Protein AF-A0A932LY95-F1 (afdb_monomer)

Solvent-accessible surface area (backbone atoms only — not comparable to full-atom values): 5980 Å² total; per-residue (Å²): 130,83,78,78,77,67,81,88,72,87,76,81,70,84,45,65,66,60,49,50,55,33,48,55,42,29,46,76,64,36,62,68,33,42,49,52,50,46,70,72,41,48,68,59,44,30,53,53,30,31,73,74,66,73,37,68,70,62,9,52,54,50,35,53,51,34,51,55,50,45,62,72,46,38,68,77,58,62,85,91,52,60,67,68,62,53,52,48,50,49,43,54,54,50,48,54,52,54,66,71,75,107

Radius of gyration: 13.62 Å; Cα contacts (8 Å, |Δi|>4): 72; chains: 1; bounding box: 31×25×39 Å

Structure (mmCIF, N/CA/C/O backbone):
data_AF-A0A932LY95-F1
#
_entry.id   AF-A0A932LY95-F1
#
loop_
_atom_site.group_PDB
_atom_site.id
_atom_site.type_symbol
_atom_site.label_atom_id
_atom_site.label_alt_id
_atom_site.label_comp_id
_atom_site.label_asym_id
_atom_site.label_entity_id
_atom_site.label_seq_id
_atom_site.pdbx_PDB_ins_code
_atom_site.Cartn_x
_atom_site.Cartn_y
_atom_site.Cartn_z
_atom_site.occupancy
_atom_site.B_iso_or_equiv
_atom_site.auth_seq_id
_atom_site.auth_comp_id
_atom_site.auth_asym_id
_atom_site.auth_atom_id
_atom_site.pdbx_PDB_model_num
ATOM 1 N N . MET A 1 1 ? 7.246 9.812 22.821 1.00 36.44 1 MET A N 1
ATOM 2 C CA . MET A 1 1 ? 6.694 9.207 21.591 1.00 36.44 1 MET A CA 1
ATOM 3 C C . MET A 1 1 ? 7.341 7.846 21.424 1.00 36.44 1 MET A C 1
ATOM 5 O O . MET A 1 1 ? 8.507 7.782 21.057 1.00 36.44 1 MET A O 1
ATOM 9 N N . GLN A 1 2 ? 6.649 6.777 21.825 1.00 30.58 2 GLN A N 1
ATOM 10 C CA . GLN A 1 2 ? 7.155 5.420 21.627 1.00 30.58 2 GLN A CA 1
ATOM 11 C C . GLN A 1 2 ? 7.274 5.208 20.118 1.00 30.58 2 GLN A C 1
ATOM 13 O O . GLN A 1 2 ? 6.279 5.305 19.402 1.00 30.58 2 GLN A O 1
ATOM 18 N N . ARG A 1 3 ? 8.503 5.013 19.628 1.00 37.44 3 ARG A N 1
ATOM 19 C CA . ARG A 1 3 ? 8.737 4.508 18.278 1.00 37.44 3 ARG A CA 1
ATOM 20 C C . ARG A 1 3 ? 8.039 3.160 18.23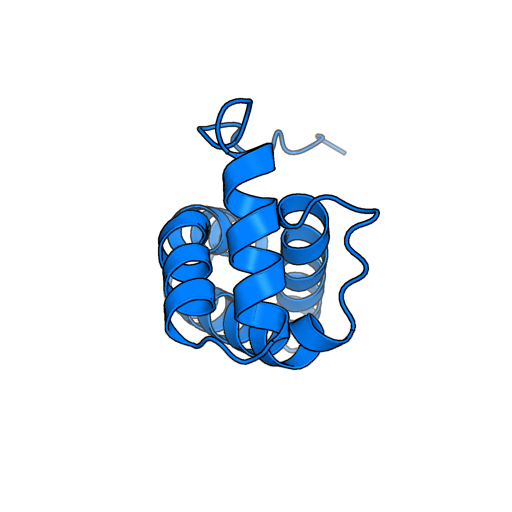4 1.00 37.44 3 ARG A C 1
ATOM 22 O O . ARG A 1 3 ? 8.545 2.208 18.814 1.00 37.44 3 ARG A O 1
ATOM 29 N N . ALA A 1 4 ? 6.847 3.114 17.647 1.00 39.88 4 ALA A N 1
ATOM 30 C CA . ALA A 1 4 ? 6.179 1.860 17.381 1.00 39.88 4 ALA A CA 1
ATOM 31 C C . ALA A 1 4 ? 7.146 1.046 16.524 1.00 39.88 4 ALA A C 1
ATOM 33 O O . ALA A 1 4 ? 7.409 1.389 15.370 1.00 39.88 4 ALA A O 1
ATOM 34 N N . GLU A 1 5 ? 7.746 0.027 17.128 1.00 39.59 5 GLU A N 1
ATOM 35 C CA . GLU A 1 5 ? 8.509 -0.971 16.411 1.00 39.59 5 GLU A CA 1
ATOM 36 C C . GLU A 1 5 ? 7.509 -1.636 15.459 1.00 39.59 5 GLU A C 1
ATOM 38 O O . GLU A 1 5 ? 6.600 -2.381 15.851 1.00 39.59 5 GLU A O 1
ATOM 43 N N . VAL A 1 6 ? 7.584 -1.220 14.192 1.00 51.25 6 VAL A N 1
ATOM 44 C CA . VAL A 1 6 ? 6.885 -1.861 13.079 1.00 51.25 6 VAL A CA 1
ATOM 45 C C . VAL A 1 6 ? 7.251 -3.339 13.184 1.00 51.25 6 VAL A C 1
ATOM 47 O O . VAL A 1 6 ? 8.433 -3.623 13.377 1.00 51.25 6 VAL A O 1
ATOM 50 N N . PRO A 1 7 ? 6.294 -4.283 13.122 1.00 46.16 7 PRO A N 1
ATOM 51 C CA . PRO A 1 7 ? 6.644 -5.683 13.257 1.00 46.16 7 PRO A CA 1
ATOM 52 C C . PRO A 1 7 ? 7.579 -6.024 12.097 1.00 46.16 7 PRO A C 1
ATOM 54 O O . PRO A 1 7 ? 7.178 -6.063 10.933 1.00 46.16 7 PRO A O 1
ATOM 57 N N . ALA A 1 8 ? 8.854 -6.192 12.425 1.00 57.28 8 ALA A N 1
ATOM 58 C CA . ALA A 1 8 ? 9.875 -6.636 11.509 1.00 57.28 8 ALA A CA 1
ATOM 59 C C . ALA A 1 8 ? 9.748 -8.157 11.389 1.00 57.28 8 ALA A C 1
ATOM 61 O O . ALA A 1 8 ? 10.430 -8.893 12.089 1.00 57.28 8 ALA A O 1
ATOM 62 N N . ALA A 1 9 ? 8.841 -8.639 10.537 1.00 43.31 9 ALA A N 1
ATOM 63 C CA . ALA A 1 9 ? 8.827 -10.033 10.087 1.00 43.31 9 ALA A CA 1
ATOM 64 C C . ALA A 1 9 ? 7.965 -10.159 8.814 1.00 43.31 9 ALA A C 1
ATOM 66 O O . ALA A 1 9 ? 6.810 -9.737 8.881 1.00 43.31 9 ALA A O 1
ATOM 67 N N . PRO A 1 10 ? 8.436 -10.703 7.660 1.00 47.94 10 PRO A N 1
ATOM 68 C CA . PRO A 1 10 ? 9.716 -11.350 7.331 1.00 47.94 10 PRO A CA 1
ATOM 69 C C . PRO A 1 10 ? 10.429 -10.737 6.088 1.00 47.94 10 PRO A C 1
ATOM 71 O O . PRO A 1 10 ? 11.030 -11.444 5.287 1.00 47.94 10 PRO A O 1
ATOM 74 N N . LEU A 1 11 ? 10.362 -9.420 5.869 1.00 54.53 11 LEU A N 1
ATOM 75 C CA . LEU A 1 11 ? 10.821 -8.761 4.621 1.00 54.53 11 LEU A CA 1
ATOM 76 C C . LEU A 1 11 ? 12.336 -8.444 4.551 1.00 54.53 11 LEU A C 1
ATOM 78 O O . LEU A 1 11 ? 12.772 -7.602 3.763 1.00 54.53 11 LEU A O 1
ATOM 82 N N . ALA A 1 12 ? 13.150 -9.034 5.428 1.00 53.69 12 ALA A N 1
ATOM 83 C CA . ALA A 1 12 ? 14.401 -8.402 5.846 1.00 53.69 12 ALA A CA 1
ATOM 84 C C . ALA A 1 12 ? 15.633 -8.622 4.940 1.00 53.69 12 ALA A C 1
ATOM 86 O O . ALA A 1 12 ? 16.506 -7.760 4.975 1.00 53.69 12 ALA A O 1
ATOM 87 N N . ALA A 1 13 ? 15.738 -9.682 4.123 1.00 46.56 13 ALA A N 1
ATOM 88 C CA . ALA A 1 13 ? 16.993 -9.927 3.380 1.00 46.56 13 ALA A CA 1
ATOM 89 C C . ALA A 1 13 ? 16.858 -10.574 1.987 1.00 46.56 13 ALA A C 1
ATOM 91 O O . ALA A 1 13 ? 17.409 -10.033 1.038 1.00 46.56 13 ALA A O 1
ATOM 92 N N . ALA A 1 14 ? 16.106 -11.669 1.825 1.00 42.94 14 ALA A N 1
ATOM 93 C CA . ALA A 1 14 ? 15.984 -12.360 0.526 1.00 42.94 14 ALA A CA 1
ATOM 94 C C . ALA A 1 14 ? 15.047 -11.651 -0.480 1.00 42.94 14 ALA A C 1
ATOM 96 O O . ALA A 1 14 ? 15.089 -11.912 -1.673 1.00 42.94 14 ALA A O 1
ATOM 97 N N . ALA A 1 15 ? 14.211 -10.729 0.006 1.00 54.41 15 ALA A N 1
ATOM 98 C CA . ALA A 1 15 ? 13.131 -10.106 -0.757 1.00 54.41 15 ALA A CA 1
ATOM 99 C C . ALA A 1 15 ? 13.557 -8.937 -1.655 1.00 54.41 15 ALA A C 1
ATOM 101 O O . ALA A 1 15 ? 12.818 -8.558 -2.555 1.00 54.41 15 ALA A O 1
ATOM 102 N N . VAL A 1 16 ? 14.712 -8.322 -1.384 1.00 58.34 16 VAL A N 1
ATOM 103 C CA . VAL A 1 16 ? 15.050 -7.008 -1.955 1.00 58.34 16 VAL A CA 1
ATOM 104 C C . VAL A 1 16 ? 15.266 -7.078 -3.468 1.00 58.34 16 VAL A C 1
ATOM 106 O O . VAL A 1 16 ? 14.793 -6.191 -4.179 1.00 58.34 16 VAL A O 1
ATOM 109 N N . ASP A 1 17 ? 15.927 -8.130 -3.953 1.00 58.84 17 ASP A N 1
ATOM 110 C CA . ASP A 1 17 ? 16.172 -8.321 -5.387 1.00 58.84 17 ASP A CA 1
ATOM 111 C C . ASP A 1 17 ? 14.923 -8.838 -6.117 1.00 58.84 17 ASP A C 1
ATOM 113 O O . ASP A 1 17 ? 14.586 -8.331 -7.186 1.00 58.84 17 ASP A O 1
ATOM 117 N N . GLU A 1 18 ? 14.173 -9.760 -5.503 1.00 68.25 18 GLU A N 1
ATOM 118 C CA . GLU A 1 18 ? 12.906 -10.273 -6.048 1.00 68.25 18 GLU A CA 1
ATOM 119 C C . GLU A 1 18 ? 11.849 -9.171 -6.200 1.00 68.25 18 GLU A C 1
ATOM 121 O O . GLU A 1 18 ? 11.134 -9.109 -7.199 1.00 68.25 18 GLU A O 1
ATOM 126 N N . ASP A 1 19 ? 11.753 -8.266 -5.223 1.00 83.12 19 ASP A N 1
ATOM 127 C CA . ASP A 1 19 ? 10.812 -7.151 -5.297 1.00 83.12 19 ASP A CA 1
ATOM 128 C C . ASP A 1 19 ? 11.189 -6.172 -6.399 1.00 83.12 19 ASP A C 1
ATOM 130 O O . ASP A 1 19 ? 10.307 -5.578 -7.011 1.00 83.12 19 ASP A O 1
ATOM 134 N N . ARG A 1 20 ? 12.486 -5.989 -6.669 1.00 87.38 20 ARG A N 1
ATOM 135 C CA . ARG A 1 20 ? 12.935 -5.079 -7.721 1.00 87.38 20 ARG A CA 1
ATOM 136 C C . ARG A 1 20 ? 12.456 -5.551 -9.089 1.00 87.38 20 ARG A C 1
ATOM 138 O O . ARG A 1 20 ? 11.943 -4.738 -9.851 1.00 87.38 20 ARG A O 1
ATOM 145 N N . GLU A 1 21 ? 12.606 -6.836 -9.391 1.00 90.31 21 GLU A N 1
ATOM 146 C CA . GLU A 1 21 ? 12.160 -7.395 -10.668 1.00 90.31 21 GLU A CA 1
ATOM 147 C C . GLU A 1 21 ? 10.635 -7.321 -10.816 1.00 90.31 21 GLU A C 1
ATOM 149 O O . GLU A 1 21 ? 10.141 -6.804 -11.820 1.00 90.31 21 GLU A O 1
ATOM 154 N N . LEU A 1 22 ? 9.889 -7.736 -9.786 1.00 92.69 22 LEU A N 1
ATOM 155 C CA . LEU A 1 22 ? 8.426 -7.645 -9.777 1.00 92.69 22 LEU A CA 1
ATOM 156 C C . LEU A 1 22 ? 7.938 -6.201 -9.929 1.00 92.69 22 LEU A C 1
ATOM 158 O O . LEU A 1 22 ? 6.962 -5.942 -10.629 1.00 92.69 22 LEU A O 1
ATOM 162 N N . VAL A 1 23 ? 8.621 -5.243 -9.301 1.00 92.56 23 VAL A N 1
ATOM 163 C CA . VAL A 1 23 ? 8.300 -3.821 -9.441 1.00 92.56 23 VAL A CA 1
ATOM 164 C C . VAL A 1 23 ? 8.532 -3.345 -10.868 1.00 92.56 23 VAL A C 1
ATOM 166 O O . VAL A 1 23 ? 7.668 -2.655 -11.398 1.00 92.56 23 VAL A O 1
ATOM 169 N N . GLU A 1 24 ? 9.643 -3.696 -11.514 1.00 92.31 24 GLU A N 1
ATOM 170 C CA . GLU A 1 24 ? 9.894 -3.275 -12.899 1.00 92.31 24 GLU A CA 1
ATOM 171 C C . GLU A 1 24 ? 8.879 -3.879 -13.881 1.00 92.31 24 GLU A C 1
ATOM 173 O O . GLU A 1 24 ? 8.352 -3.160 -14.731 1.00 92.31 24 GLU A O 1
ATOM 178 N N . GLN A 1 25 ? 8.524 -5.157 -13.721 1.00 93.38 25 GLN A N 1
ATOM 179 C CA . GLN A 1 25 ? 7.477 -5.801 -14.523 1.00 93.38 25 GLN A CA 1
ATOM 180 C C . GLN A 1 25 ? 6.111 -5.133 -14.301 1.00 93.38 25 GLN A C 1
ATOM 182 O O . GLN A 1 25 ? 5.431 -4.749 -15.255 1.00 93.38 25 GLN A O 1
ATOM 187 N N . ALA A 1 26 ? 5.736 -4.899 -13.043 1.00 94.19 26 ALA A N 1
ATOM 188 C CA . ALA A 1 26 ? 4.483 -4.237 -12.702 1.00 94.19 26 ALA A CA 1
ATOM 189 C C . ALA A 1 26 ? 4.433 -2.785 -13.215 1.00 94.19 26 ALA A C 1
ATOM 191 O O . ALA A 1 26 ? 3.389 -2.321 -13.674 1.00 94.19 26 ALA A O 1
ATOM 192 N N . ARG A 1 27 ? 5.568 -2.070 -13.220 1.00 92.00 27 ARG A N 1
ATOM 193 C CA . ARG A 1 27 ? 5.704 -0.734 -13.832 1.00 92.00 27 ARG A CA 1
ATOM 194 C C . ARG A 1 27 ? 5.504 -0.758 -15.345 1.00 92.00 27 ARG A C 1
ATOM 196 O O . ARG A 1 27 ? 4.981 0.211 -15.890 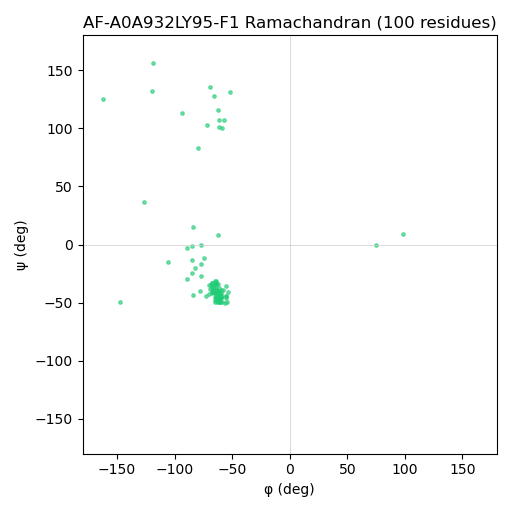1.00 92.00 27 ARG A O 1
ATOM 203 N N . ALA A 1 28 ? 5.894 -1.846 -16.006 1.00 91.94 28 ALA A N 1
ATOM 204 C CA . ALA A 1 28 ? 5.670 -2.062 -17.433 1.00 91.94 28 ALA A CA 1
ATOM 205 C C . ALA A 1 28 ? 4.223 -2.477 -17.774 1.00 91.94 28 ALA A C 1
ATOM 207 O O . ALA A 1 28 ? 3.901 -2.639 -18.949 1.00 91.94 28 ALA A O 1
ATOM 208 N N . GLY A 1 29 ? 3.345 -2.610 -16.773 1.00 91.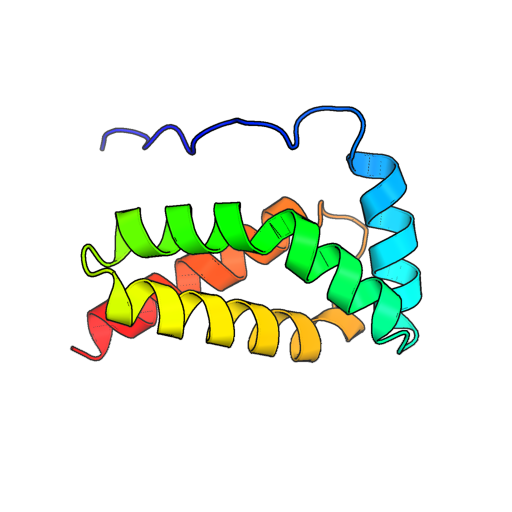50 29 GLY A N 1
ATOM 209 C CA . GLY A 1 29 ? 1.935 -2.963 -16.951 1.00 91.50 29 GLY A CA 1
ATOM 210 C C . GLY A 1 29 ? 1.618 -4.441 -16.718 1.00 91.50 29 GLY A C 1
ATOM 211 O O . GLY A 1 29 ? 0.494 -4.858 -16.996 1.00 91.50 29 GLY A O 1
ATOM 212 N N . ASP A 1 30 ? 2.562 -5.234 -16.201 1.00 95.75 30 ASP A N 1
ATOM 213 C CA . ASP A 1 30 ? 2.293 -6.621 -15.820 1.00 95.75 30 ASP A CA 1
ATOM 214 C C . ASP A 1 30 ? 1.429 -6.678 -14.547 1.00 95.75 30 ASP A C 1
ATOM 216 O O . ASP A 1 30 ? 1.893 -6.487 -13.416 1.00 95.75 30 ASP A O 1
ATOM 220 N N . ALA A 1 31 ? 0.140 -6.958 -14.738 1.00 94.38 31 ALA A N 1
ATOM 221 C CA . ALA A 1 31 ? -0.811 -7.106 -13.644 1.00 94.38 31 ALA A CA 1
ATOM 222 C C . ALA A 1 31 ? -0.488 -8.303 -12.729 1.00 94.38 31 ALA A C 1
ATOM 224 O O . ALA A 1 31 ? -0.737 -8.226 -11.526 1.00 94.38 31 ALA A O 1
ATOM 225 N N . GLY A 1 32 ? 0.091 -9.384 -13.264 1.00 96.56 32 GLY A N 1
ATOM 226 C CA . GLY A 1 32 ? 0.486 -10.561 -12.488 1.00 96.56 32 GLY A CA 1
ATOM 227 C C . GLY A 1 32 ? 1.663 -10.267 -11.559 1.00 96.56 32 GLY A C 1
ATOM 228 O O . GLY A 1 32 ? 1.662 -10.690 -10.398 1.00 96.56 32 GLY A O 1
ATOM 229 N N . ALA A 1 33 ? 2.621 -9.461 -12.022 1.00 95.38 33 ALA A N 1
ATOM 230 C CA . ALA A 1 33 ? 3.717 -8.975 -11.188 1.00 95.38 33 ALA A CA 1
ATOM 231 C C . ALA A 1 33 ? 3.207 -8.082 -10.044 1.00 95.38 33 ALA A C 1
ATOM 233 O O . ALA A 1 33 ? 3.624 -8.238 -8.892 1.00 95.38 33 ALA A O 1
ATOM 234 N N . PHE A 1 34 ? 2.240 -7.198 -10.320 1.00 95.31 34 PHE A N 1
ATOM 235 C CA . PHE A 1 34 ? 1.614 -6.399 -9.264 1.00 95.31 34 PHE A CA 1
ATOM 236 C C . PHE A 1 34 ? 0.837 -7.264 -8.266 1.00 95.31 34 PHE A C 1
ATOM 238 O O . PHE A 1 34 ? 0.935 -7.060 -7.058 1.00 95.31 34 PHE A O 1
ATOM 245 N N . GLU A 1 35 ? 0.104 -8.268 -8.740 1.00 96.06 35 GLU A N 1
ATOM 246 C CA . GLU A 1 35 ? -0.621 -9.202 -7.880 1.00 96.06 35 GLU A CA 1
ATOM 247 C C . GLU A 1 35 ? 0.328 -9.984 -6.952 1.00 96.06 35 GLU A C 1
ATOM 249 O O . GLU A 1 35 ? 0.024 -10.202 -5.777 1.00 96.06 35 GLU A O 1
ATOM 254 N N . ALA A 1 36 ? 1.515 -10.3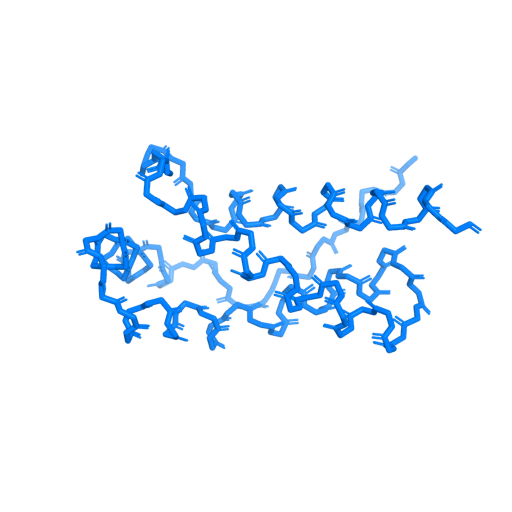63 -7.439 1.00 94.88 36 ALA A N 1
ATOM 255 C CA . ALA A 1 36 ? 2.553 -10.976 -6.613 1.00 94.88 36 ALA A CA 1
ATOM 256 C C . ALA A 1 36 ? 3.025 -10.034 -5.492 1.00 94.88 36 ALA A C 1
ATOM 258 O O . ALA A 1 36 ? 3.133 -10.467 -4.340 1.00 94.88 36 ALA A O 1
ATOM 259 N N . LEU A 1 37 ? 3.214 -8.744 -5.793 1.00 93.75 37 LEU A N 1
ATOM 260 C CA . LEU A 1 37 ? 3.502 -7.726 -4.777 1.00 93.75 37 LEU A CA 1
ATOM 261 C C . LEU A 1 37 ? 2.347 -7.617 -3.766 1.00 93.75 37 LEU A C 1
ATOM 263 O O . LEU A 1 37 ? 2.588 -7.663 -2.561 1.00 93.75 37 LEU A O 1
ATOM 267 N N . VAL A 1 38 ? 1.089 -7.551 -4.213 1.00 95.31 38 VAL A N 1
ATOM 268 C CA . VAL A 1 38 ? -0.077 -7.508 -3.308 1.00 95.31 38 VAL A CA 1
ATOM 269 C C . VAL A 1 38 ? -0.077 -8.709 -2.365 1.00 95.31 38 VAL A C 1
ATOM 271 O O . VAL A 1 38 ? -0.141 -8.530 -1.149 1.00 95.31 38 VAL A O 1
ATOM 274 N N . ARG A 1 39 ? 0.080 -9.932 -2.888 1.00 94.06 39 ARG A N 1
ATOM 275 C CA . ARG A 1 39 ? 0.129 -11.155 -2.069 1.00 94.06 39 ARG A CA 1
ATOM 276 C C . ARG A 1 39 ? 1.239 -11.119 -1.023 1.00 94.06 39 ARG A C 1
ATOM 278 O O . ARG A 1 39 ? 1.010 -11.549 0.108 1.00 94.06 39 ARG A O 1
ATOM 285 N N . ARG A 1 40 ? 2.411 -10.583 -1.379 1.00 92.44 40 ARG A N 1
ATOM 286 C CA . ARG A 1 40 ? 3.562 -10.449 -0.472 1.00 92.44 40 ARG A CA 1
ATOM 287 C C . ARG A 1 40 ? 3.300 -9.443 0.649 1.00 92.44 40 ARG A C 1
ATOM 289 O O . ARG A 1 40 ? 3.726 -9.663 1.781 1.00 92.44 40 ARG A O 1
ATOM 296 N N . TYR A 1 41 ? 2.601 -8.351 0.345 1.00 93.69 41 TYR A N 1
ATOM 297 C CA . TYR A 1 41 ? 2.511 -7.188 1.228 1.00 93.69 41 TYR A CA 1
ATOM 298 C C . TYR A 1 41 ? 1.173 -7.015 1.951 1.00 93.69 41 TYR A C 1
ATOM 300 O O . TYR A 1 41 ? 1.119 -6.270 2.931 1.00 93.69 41 TYR A O 1
ATOM 308 N N . GLN A 1 42 ? 0.108 -7.701 1.530 1.00 93.38 42 GLN A N 1
ATOM 309 C CA . GLN A 1 42 ? -1.249 -7.509 2.059 1.00 93.38 42 GLN A CA 1
ATOM 310 C C . GLN A 1 42 ? -1.347 -7.674 3.578 1.00 93.38 42 GLN A C 1
ATOM 312 O O . GLN A 1 42 ? -1.933 -6.829 4.249 1.00 93.38 42 GLN A O 1
ATOM 317 N N . GLY A 1 43 ? -0.706 -8.701 4.147 1.00 92.69 43 GLY A N 1
ATOM 318 C CA . GLY A 1 43 ? -0.740 -8.939 5.592 1.00 92.69 43 GLY A CA 1
ATOM 319 C C . GLY A 1 43 ? -0.027 -7.843 6.386 1.00 92.69 43 GLY A C 1
ATOM 320 O O . GLY A 1 43 ? -0.489 -7.438 7.454 1.00 92.69 43 GLY A O 1
ATOM 321 N N . TRP A 1 44 ? 1.074 -7.318 5.846 1.00 93.44 44 TRP A N 1
ATOM 322 C CA . TRP A 1 44 ? 1.834 -6.244 6.477 1.00 93.44 44 TRP A CA 1
ATOM 323 C C . TRP A 1 44 ? 1.098 -4.900 6.397 1.00 93.44 44 TRP A C 1
ATOM 325 O O . TRP A 1 44 ? 0.981 -4.219 7.416 1.00 93.44 44 TRP A O 1
ATOM 335 N N . VAL A 1 45 ? 0.532 -4.554 5.233 1.00 95.94 45 VAL A N 1
ATOM 336 C CA . VAL A 1 45 ? -0.285 -3.338 5.064 1.00 95.94 45 VAL A CA 1
ATOM 337 C C . VAL A 1 45 ? -1.516 -3.384 5.967 1.00 95.94 45 VAL A C 1
ATOM 339 O O . VAL A 1 45 ? -1.775 -2.419 6.681 1.00 95.94 45 VAL A O 1
ATOM 342 N N . PHE A 1 46 ? -2.228 -4.514 6.006 1.00 96.00 46 PHE A N 1
ATOM 343 C CA . PHE A 1 46 ? -3.373 -4.696 6.898 1.00 96.00 46 PHE A CA 1
ATOM 344 C C . PHE A 1 46 ? -2.979 -4.544 8.372 1.00 96.00 46 PHE A C 1
ATOM 346 O O . PHE A 1 46 ? -3.641 -3.832 9.121 1.00 96.00 46 PHE A O 1
ATOM 353 N N . THR A 1 47 ? -1.867 -5.154 8.794 1.00 95.38 47 THR A N 1
ATOM 354 C CA . THR A 1 47 ? -1.379 -5.038 10.178 1.00 95.38 47 THR A CA 1
ATOM 355 C C . THR A 1 47 ? -1.030 -3.593 10.536 1.00 95.38 47 THR A C 1
ATOM 357 O O . THR A 1 47 ? -1.320 -3.145 11.646 1.00 95.38 47 THR A O 1
ATOM 360 N N . LEU A 1 48 ? -0.416 -2.851 9.610 1.00 93.31 48 LEU A N 1
ATOM 361 C CA . LEU A 1 48 ? -0.121 -1.432 9.790 1.00 93.31 48 LEU A CA 1
ATOM 362 C C . LEU A 1 48 ? -1.411 -0.611 9.924 1.00 93.31 48 LEU A C 1
ATOM 364 O O . LEU A 1 48 ? -1.551 0.136 10.892 1.00 93.31 48 LEU A O 1
ATOM 368 N N . ALA A 1 49 ? -2.363 -0.799 9.007 1.00 96.69 49 ALA A N 1
ATOM 369 C CA . ALA A 1 49 ? -3.649 -0.111 9.030 1.00 96.69 49 ALA A CA 1
ATOM 370 C C . ALA A 1 49 ? -4.428 -0.406 10.318 1.00 96.69 49 ALA A C 1
ATOM 372 O O . ALA A 1 49 ? -4.893 0.516 10.983 1.00 96.69 49 ALA A O 1
ATOM 373 N N . LEU A 1 50 ? -4.475 -1.671 10.741 1.00 97.38 50 LEU A N 1
ATOM 374 C CA . LEU A 1 50 ? -5.140 -2.092 11.972 1.00 97.38 50 LEU A CA 1
ATOM 375 C C . LEU A 1 50 ? -4.547 -1.413 13.210 1.00 97.38 50 LEU A C 1
ATOM 377 O O . LEU A 1 50 ? -5.291 -0.976 14.083 1.00 97.38 50 LEU A O 1
ATOM 381 N N . ARG A 1 51 ? -3.217 -1.284 13.282 1.00 95.56 51 ARG A N 1
ATOM 382 C CA . ARG A 1 51 ? -2.543 -0.599 14.397 1.00 95.56 51 ARG A CA 1
ATOM 383 C C . ARG A 1 51 ? -2.828 0.901 14.434 1.00 95.56 51 ARG A C 1
ATOM 385 O O . ARG A 1 51 ? -2.845 1.471 15.519 1.00 95.56 51 ARG A O 1
ATOM 392 N N . MET A 1 52 ? -2.999 1.535 13.276 1.00 95.94 52 MET A N 1
ATOM 393 C CA . MET A 1 52 ? -3.229 2.980 13.187 1.00 95.94 52 MET A CA 1
ATOM 394 C C . MET A 1 52 ? -4.702 3.348 13.380 1.00 95.94 52 MET A C 1
ATOM 396 O O . MET A 1 52 ? -5.000 4.300 14.093 1.00 95.94 52 MET A O 1
ATOM 400 N N . VAL A 1 53 ? -5.609 2.601 12.753 1.00 96.25 53 VAL A N 1
ATOM 401 C CA . VAL A 1 53 ? -7.046 2.901 12.726 1.00 96.25 53 VAL A CA 1
ATOM 402 C C . VAL A 1 53 ? -7.789 2.266 13.906 1.00 96.25 53 VAL A C 1
ATOM 404 O O . VAL A 1 53 ? -8.776 2.814 14.385 1.00 96.25 53 VAL A O 1
ATOM 407 N N . GLY A 1 54 ? -7.318 1.124 14.417 1.00 95.62 54 GLY A N 1
ATOM 408 C CA . GLY A 1 54 ? -7.900 0.452 15.585 1.00 95.62 54 GLY A CA 1
ATOM 409 C C . GLY A 1 54 ? -9.221 -0.285 15.324 1.00 95.62 54 GLY A C 1
ATOM 410 O O . GLY A 1 54 ? -9.755 -0.911 16.237 1.00 95.62 54 GLY A O 1
ATOM 411 N N . ASN A 1 55 ? -9.736 -0.254 14.092 1.00 97.00 55 ASN A N 1
ATOM 412 C CA . ASN A 1 55 ? -10.927 -0.982 13.659 1.00 97.00 55 ASN A CA 1
ATOM 413 C C . ASN A 1 55 ? -10.560 -1.944 12.523 1.00 97.00 55 ASN A C 1
ATOM 415 O O . ASN A 1 55 ? -9.894 -1.558 11.567 1.00 97.00 55 ASN A O 1
ATOM 419 N N . ARG A 1 56 ? -11.004 -3.201 12.628 1.00 96.44 56 ARG A N 1
ATOM 420 C CA . ARG A 1 56 ? -10.719 -4.235 11.631 1.00 96.44 56 ARG A CA 1
ATOM 421 C C . ARG A 1 56 ? -11.342 -3.948 10.264 1.00 96.44 56 ARG A C 1
ATOM 423 O O . ARG A 1 56 ? -10.626 -4.062 9.279 1.00 96.44 56 ARG A O 1
ATOM 430 N N . ALA A 1 57 ? -12.630 -3.614 10.209 1.00 96.88 57 ALA A N 1
ATOM 431 C CA . ALA A 1 57 ? -13.327 -3.380 8.944 1.00 96.88 57 ALA A CA 1
ATOM 432 C C . ALA A 1 57 ? -12.715 -2.180 8.211 1.00 96.88 57 ALA A C 1
ATOM 434 O O . ALA A 1 57 ? -12.320 -2.285 7.057 1.00 96.88 57 ALA A O 1
ATOM 435 N N . GLU A 1 58 ? -12.490 -1.084 8.937 1.00 96.94 58 GLU A N 1
ATOM 436 C CA . GLU A 1 58 ? -11.836 0.098 8.370 1.00 96.94 58 GLU A CA 1
ATOM 437 C C . GLU A 1 58 ? -10.388 -0.190 7.937 1.00 96.94 58 GLU A C 1
ATOM 439 O O . GLU A 1 58 ? -9.916 0.350 6.941 1.00 96.94 58 GLU A O 1
ATOM 444 N N . ALA A 1 59 ? -9.665 -1.059 8.650 1.00 97.25 59 ALA A N 1
ATOM 445 C CA . ALA A 1 59 ? -8.322 -1.467 8.246 1.00 97.25 59 ALA A CA 1
ATOM 446 C C . ALA A 1 59 ? -8.311 -2.316 6.965 1.00 97.25 59 ALA A C 1
ATOM 448 O O . ALA A 1 59 ? -7.363 -2.207 6.185 1.00 97.25 59 ALA A O 1
ATOM 449 N N . GLU A 1 60 ? -9.328 -3.154 6.744 1.00 96.44 60 GLU A N 1
ATOM 450 C CA . GLU A 1 60 ? -9.503 -3.900 5.491 1.00 96.44 60 GLU A CA 1
ATOM 451 C C . GLU A 1 60 ? -9.750 -2.930 4.326 1.00 96.44 60 GLU A C 1
ATOM 453 O O . GLU A 1 60 ? -9.052 -3.019 3.313 1.00 96.44 60 GLU A O 1
ATOM 458 N N . ASP A 1 61 ? -10.634 -1.945 4.507 1.00 96.56 61 ASP A N 1
ATOM 459 C CA . ASP A 1 61 ? -10.925 -0.914 3.500 1.00 96.56 61 ASP A CA 1
ATOM 460 C C . ASP A 1 61 ? -9.684 -0.069 3.173 1.00 96.56 61 ASP A C 1
ATOM 462 O O . ASP A 1 61 ? -9.299 0.088 2.010 1.00 96.56 61 ASP A O 1
ATOM 466 N N . VAL A 1 62 ? -8.983 0.414 4.204 1.00 96.94 62 VAL A N 1
ATOM 467 C CA . VAL A 1 62 ? -7.740 1.179 4.043 1.00 96.94 62 VAL A CA 1
ATOM 468 C C . VAL A 1 62 ? -6.682 0.354 3.315 1.00 96.94 62 VAL A C 1
ATOM 470 O O . VAL A 1 62 ? -6.005 0.878 2.430 1.00 96.94 62 VAL A O 1
ATOM 473 N N . ALA A 1 63 ? -6.517 -0.928 3.651 1.00 96.12 63 ALA A N 1
ATOM 474 C CA . ALA A 1 63 ? -5.531 -1.777 2.992 1.00 96.12 63 ALA A CA 1
ATOM 475 C C . ALA A 1 63 ? -5.821 -1.936 1.492 1.00 96.12 63 ALA A C 1
ATOM 477 O O . ALA A 1 63 ? -4.894 -1.846 0.682 1.00 96.12 63 ALA A O 1
ATOM 478 N N . GLN A 1 64 ? -7.088 -2.112 1.108 1.00 96.56 64 GLN A N 1
ATOM 479 C CA . GLN A 1 64 ? -7.483 -2.177 -0.302 1.00 96.56 64 GLN A CA 1
ATOM 480 C C . GLN A 1 64 ? -7.144 -0.876 -1.038 1.00 96.56 64 GLN A C 1
ATOM 482 O O . GLN A 1 64 ? -6.471 -0.897 -2.072 1.00 96.56 64 GLN A O 1
ATOM 487 N N . GLU A 1 65 ? -7.525 0.266 -0.471 1.00 97.88 65 GLU A N 1
ATOM 488 C CA . GLU A 1 65 ? -7.255 1.581 -1.055 1.00 97.88 65 GLU A CA 1
ATOM 489 C C . GLU A 1 65 ? -5.756 1.888 -1.172 1.00 97.88 65 GLU A C 1
ATOM 491 O O . GLU A 1 65 ? -5.309 2.510 -2.141 1.00 97.88 65 GLU A 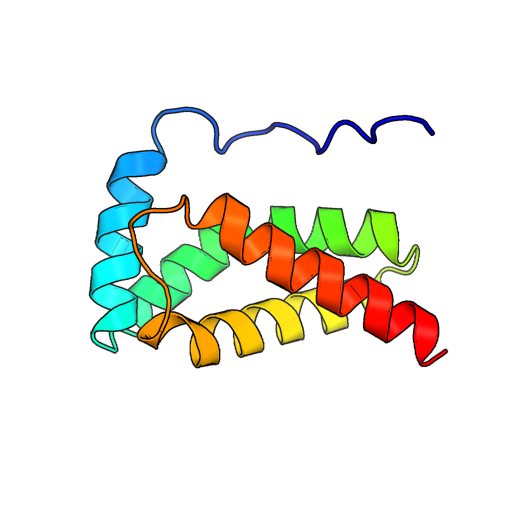O 1
ATOM 496 N N . VAL A 1 66 ? -4.938 1.411 -0.229 1.00 97.94 66 VAL A N 1
ATOM 497 C CA . VAL A 1 66 ? -3.475 1.507 -0.321 1.00 97.94 66 VAL A CA 1
ATOM 498 C C . VAL A 1 66 ? -2.954 0.798 -1.563 1.00 97.94 66 VAL A C 1
ATOM 500 O O . VAL A 1 66 ? -2.143 1.383 -2.282 1.00 97.94 66 VAL A O 1
ATOM 503 N N . PHE A 1 67 ? -3.415 -0.421 -1.855 1.00 97.38 67 PHE A N 1
ATOM 504 C CA . PHE A 1 67 ? -2.975 -1.136 -3.054 1.00 97.38 67 PHE A CA 1
ATOM 505 C C . PHE A 1 67 ? -3.514 -0.512 -4.339 1.00 97.38 67 PHE A C 1
ATOM 507 O O . PHE A 1 67 ? -2.776 -0.445 -5.319 1.00 97.38 67 PHE A O 1
ATOM 514 N N . LEU A 1 68 ? -4.730 0.039 -4.344 1.00 97.25 68 LEU A N 1
ATOM 515 C CA . LEU A 1 68 ? -5.236 0.802 -5.493 1.00 97.25 68 LEU A CA 1
ATOM 516 C C . LEU A 1 68 ? -4.383 2.051 -5.764 1.00 97.25 68 LEU A C 1
ATOM 518 O O . LEU A 1 68 ? -4.045 2.349 -6.913 1.00 97.25 68 LEU A O 1
ATOM 522 N N . LYS A 1 69 ? -3.989 2.774 -4.712 1.00 97.12 69 LYS A N 1
ATOM 523 C CA . LYS A 1 69 ? -3.081 3.927 -4.812 1.00 97.12 69 LYS A CA 1
ATOM 524 C C . LYS A 1 69 ? -1.681 3.516 -5.239 1.00 97.12 69 LYS A C 1
ATOM 526 O O . LYS A 1 69 ? -1.088 4.200 -6.070 1.00 97.12 69 LYS A O 1
ATOM 531 N N . ALA A 1 70 ? -1.177 2.401 -4.715 1.00 96.25 70 ALA A N 1
ATOM 532 C CA . ALA A 1 70 ? 0.094 1.837 -5.136 1.00 96.25 70 ALA A CA 1
ATOM 533 C C . ALA A 1 70 ? 0.051 1.491 -6.628 1.00 96.25 70 ALA A C 1
ATOM 535 O O . ALA A 1 70 ? 0.889 1.976 -7.372 1.00 96.25 70 ALA A O 1
ATOM 536 N N . TYR A 1 71 ? -0.969 0.777 -7.105 1.00 95.38 71 TYR A N 1
ATOM 537 C CA . TYR A 1 71 ? -1.111 0.439 -8.522 1.00 95.38 71 TYR A CA 1
ATOM 538 C C . TYR A 1 71 ? -1.074 1.683 -9.424 1.00 95.38 71 TYR A C 1
ATOM 540 O O . TYR A 1 71 ? -0.278 1.763 -10.357 1.00 95.38 71 TYR A O 1
ATOM 548 N N . ARG A 1 72 ? -1.871 2.707 -9.091 1.00 94.56 72 ARG A N 1
ATOM 549 C CA . ARG A 1 72 ? -1.938 3.973 -9.846 1.00 94.56 72 ARG A CA 1
ATOM 550 C C . ARG A 1 72 ? -0.634 4.775 -9.787 1.00 94.56 72 ARG A C 1
ATOM 552 O O . ARG A 1 72 ? -0.280 5.444 -10.752 1.00 94.56 72 ARG A O 1
ATOM 559 N N . GLY A 1 73 ? 0.062 4.740 -8.652 1.00 94.19 73 GLY A N 1
ATOM 560 C CA . GLY A 1 73 ? 1.308 5.475 -8.430 1.00 94.19 73 GLY A CA 1
ATOM 561 C C . GLY A 1 73 ? 2.561 4.754 -8.928 1.00 94.19 73 GLY A C 1
ATOM 562 O O . GLY A 1 73 ? 3.619 5.378 -9.024 1.00 94.19 73 GLY A O 1
ATOM 563 N N . LEU A 1 74 ? 2.461 3.461 -9.247 1.00 93.38 74 LEU A N 1
ATOM 564 C CA . LEU A 1 74 ? 3.614 2.606 -9.512 1.00 93.38 74 LEU A CA 1
ATOM 565 C C . LEU A 1 74 ? 4.402 3.050 -10.744 1.00 93.38 74 LEU A C 1
ATOM 567 O O . LEU A 1 74 ? 5.628 3.060 -10.708 1.00 93.38 74 LEU A O 1
ATOM 571 N N . ALA A 1 75 ? 3.725 3.509 -11.801 1.00 88.25 75 ALA A N 1
ATOM 572 C CA . ALA A 1 75 ? 4.381 4.015 -13.009 1.00 88.25 75 ALA A CA 1
ATOM 573 C C . ALA A 1 75 ? 5.393 5.144 -12.707 1.00 88.25 75 ALA A C 1
ATOM 575 O O . ALA A 1 75 ? 6.466 5.205 -13.311 1.00 88.25 75 ALA A O 1
ATOM 576 N N . GLY A 1 76 ? 5.082 6.001 -11.726 1.00 87.00 76 GLY A N 1
ATOM 577 C CA . GLY A 1 76 ? 5.940 7.100 -11.271 1.00 87.00 76 GLY A CA 1
ATOM 578 C C . GLY A 1 76 ? 6.927 6.731 -10.158 1.00 87.00 76 GLY A C 1
ATOM 579 O O . GLY A 1 76 ? 7.721 7.581 -9.743 1.00 87.00 76 GLY A O 1
ATOM 580 N N . PHE A 1 77 ? 6.893 5.495 -9.653 1.00 86.75 77 PHE A N 1
ATOM 581 C CA . PHE A 1 77 ? 7.804 5.039 -8.611 1.00 86.75 77 PHE A CA 1
ATOM 582 C C . PHE A 1 77 ? 9.247 5.007 -9.128 1.00 86.75 77 PHE A C 1
ATOM 584 O O . PHE A 1 77 ? 9.554 4.416 -10.164 1.00 86.75 77 PHE A O 1
ATOM 591 N N . LYS A 1 78 ? 10.154 5.652 -8.387 1.00 78.69 78 LYS A N 1
ATOM 592 C CA . LYS A 1 78 ? 11.587 5.668 -8.688 1.00 78.69 78 LYS A CA 1
ATOM 593 C C . LYS A 1 78 ? 12.268 4.547 -7.907 1.00 78.69 78 LYS A C 1
ATOM 595 O O . LYS A 1 78 ? 12.405 4.648 -6.686 1.00 78.69 78 LYS A O 1
ATOM 600 N N . ALA A 1 79 ? 12.787 3.547 -8.618 1.00 69.44 79 ALA A N 1
ATOM 601 C CA . ALA A 1 79 ? 13.501 2.384 -8.071 1.00 69.44 79 ALA A CA 1
ATOM 602 C C . ALA A 1 79 ? 14.812 2.707 -7.306 1.00 69.44 79 ALA A C 1
ATOM 604 O O . ALA A 1 79 ? 15.552 1.807 -6.925 1.00 69.44 79 ALA A O 1
ATOM 605 N N . ALA A 1 80 ? 15.107 3.989 -7.057 1.00 73.31 80 ALA A N 1
ATOM 606 C CA . ALA A 1 80 ? 16.172 4.442 -6.161 1.00 73.31 80 ALA A CA 1
ATOM 607 C C . ALA A 1 80 ? 15.820 4.273 -4.666 1.00 73.31 80 ALA A C 1
ATOM 609 O O . ALA A 1 80 ? 16.682 4.427 -3.806 1.00 73.31 80 ALA A O 1
ATOM 610 N N . SER A 1 81 ? 14.556 3.982 -4.347 1.00 77.00 81 SER A N 1
ATOM 611 C CA . SER A 1 81 ? 14.076 3.707 -2.988 1.00 77.00 81 SER A CA 1
ATOM 612 C C . SER A 1 81 ? 13.492 2.296 -2.895 1.00 77.00 81 SER A C 1
ATOM 614 O O . SER A 1 81 ? 13.087 1.727 -3.905 1.00 77.00 81 SER A O 1
ATOM 616 N N . ARG A 1 82 ? 13.456 1.704 -1.692 1.00 86.12 82 ARG A N 1
ATOM 617 C CA . ARG A 1 82 ? 12.841 0.381 -1.488 1.00 86.12 82 ARG A CA 1
ATOM 618 C C . ARG A 1 82 ? 11.327 0.482 -1.665 1.00 86.12 82 ARG A C 1
ATOM 620 O O . ARG A 1 82 ? 10.702 1.373 -1.088 1.00 86.12 82 ARG A O 1
ATOM 627 N N . PHE A 1 83 ? 10.735 -0.471 -2.386 1.00 89.00 83 PHE A N 1
ATOM 628 C CA . PHE A 1 83 ? 9.282 -0.560 -2.567 1.00 89.00 83 PHE A CA 1
ATOM 629 C C . PHE A 1 83 ? 8.533 -0.570 -1.228 1.00 89.00 83 PHE A C 1
ATOM 631 O O . PHE A 1 83 ? 7.553 0.150 -1.060 1.00 89.00 83 PHE A O 1
ATOM 638 N N . THR A 1 84 ? 9.061 -1.291 -0.235 1.00 87.94 84 THR A N 1
ATOM 639 C CA . THR A 1 84 ? 8.524 -1.328 1.134 1.00 87.94 84 THR A CA 1
ATOM 640 C C . THR A 1 84 ? 8.401 0.049 1.774 1.00 87.94 84 THR A C 1
ATOM 642 O O . THR A 1 84 ? 7.380 0.360 2.382 1.00 87.94 84 THR A O 1
ATOM 645 N N . THR A 1 85 ? 9.421 0.894 1.623 1.00 88.50 85 THR A N 1
ATOM 646 C CA . THR A 1 85 ? 9.437 2.254 2.170 1.00 88.50 85 THR A CA 1
ATOM 647 C C . THR A 1 85 ? 8.397 3.136 1.487 1.00 88.50 85 THR A C 1
ATOM 649 O O . THR A 1 85 ? 7.722 3.928 2.141 1.00 88.50 85 THR A O 1
ATOM 652 N N . TRP A 1 86 ? 8.236 2.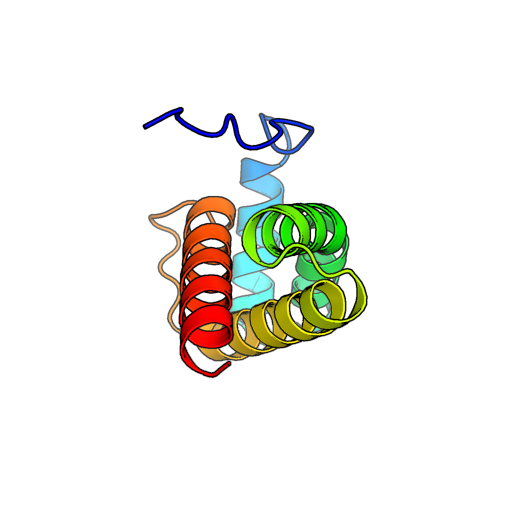992 0.174 1.00 92.81 86 TRP A N 1
ATOM 653 C CA . TRP A 1 86 ? 7.234 3.741 -0.576 1.00 92.81 86 TRP A CA 1
ATOM 654 C C . TRP A 1 86 ? 5.807 3.288 -0.253 1.00 92.81 86 TRP A C 1
ATOM 656 O O . TRP A 1 86 ? 4.944 4.125 0.016 1.00 92.81 86 TRP A O 1
ATOM 666 N N . LEU A 1 87 ? 5.577 1.977 -0.160 1.00 93.94 87 LEU A N 1
ATOM 667 C CA . LEU A 1 87 ? 4.294 1.409 0.245 1.00 93.94 87 LEU A CA 1
ATOM 668 C C . LEU A 1 87 ? 3.927 1.805 1.684 1.00 93.94 87 LEU A C 1
ATOM 670 O O . LEU A 1 87 ? 2.778 2.157 1.947 1.00 93.94 87 LEU A O 1
ATOM 674 N N . TYR A 1 88 ? 4.909 1.837 2.596 1.00 93.38 88 TYR A N 1
ATOM 675 C CA . TYR A 1 88 ? 4.734 2.354 3.959 1.00 93.38 88 TYR A CA 1
ATOM 676 C C . TYR A 1 88 ? 4.203 3.786 3.963 1.00 93.38 88 TYR A C 1
ATOM 678 O O . TYR A 1 88 ? 3.287 4.106 4.722 1.00 93.38 88 TYR A O 1
ATOM 686 N N . ALA A 1 89 ? 4.782 4.654 3.127 1.00 93.25 89 ALA A N 1
ATOM 687 C CA . ALA A 1 89 ? 4.377 6.049 3.047 1.00 93.25 89 ALA A CA 1
ATOM 688 C C . ALA A 1 89 ? 2.930 6.169 2.555 1.00 93.25 89 ALA A C 1
ATOM 690 O O . ALA A 1 89 ? 2.145 6.893 3.161 1.00 93.25 89 ALA A O 1
ATOM 691 N N . ILE A 1 90 ? 2.545 5.427 1.511 1.00 96.25 90 ILE A N 1
ATOM 692 C CA . ILE A 1 90 ? 1.156 5.408 1.022 1.00 96.25 90 ILE A CA 1
ATOM 693 C C . ILE A 1 90 ? 0.204 4.953 2.133 1.00 96.25 90 ILE A C 1
ATOM 695 O O . ILE A 1 90 ? -0.786 5.635 2.399 1.00 96.25 90 ILE A O 1
ATOM 699 N N . ALA A 1 91 ? 0.525 3.845 2.806 1.00 95.94 91 ALA A N 1
ATOM 700 C CA . ALA A 1 91 ? -0.289 3.300 3.887 1.00 95.94 91 ALA A CA 1
ATOM 701 C C . ALA A 1 91 ? -0.446 4.271 5.056 1.00 95.94 91 ALA A C 1
ATOM 703 O O . ALA A 1 91 ? -1.566 4.560 5.473 1.00 95.94 91 ALA A O 1
ATOM 704 N N . SER A 1 92 ? 0.662 4.835 5.532 1.00 93.94 92 SER A N 1
ATOM 705 C CA . SER A 1 92 ? 0.665 5.770 6.658 1.00 93.94 92 SER A CA 1
ATOM 706 C C . SER A 1 92 ? -0.123 7.039 6.340 1.00 93.94 92 SER A C 1
ATOM 708 O O . SER A 1 92 ? -0.970 7.446 7.134 1.00 93.94 92 SER A O 1
ATOM 710 N N . HIS A 1 93 ? 0.096 7.643 5.165 1.00 95.88 93 HIS A N 1
ATOM 711 C CA . HIS A 1 93 ? -0.668 8.820 4.745 1.00 95.88 93 HIS A CA 1
ATOM 712 C C . HIS A 1 93 ? -2.156 8.501 4.604 1.00 95.88 93 HIS A C 1
ATOM 714 O O . HIS A 1 93 ? -2.995 9.302 5.008 1.00 95.88 93 HIS A O 1
ATOM 720 N N . HIS A 1 94 ? -2.504 7.332 4.057 1.00 97.25 94 HIS A N 1
ATOM 721 C CA . HIS A 1 94 ? -3.906 6.985 3.892 1.00 97.25 94 HIS A CA 1
ATOM 722 C C . HIS A 1 94 ? -4.613 6.759 5.232 1.00 97.25 94 HIS A C 1
ATOM 724 O O . HIS A 1 94 ? -5.712 7.280 5.404 1.00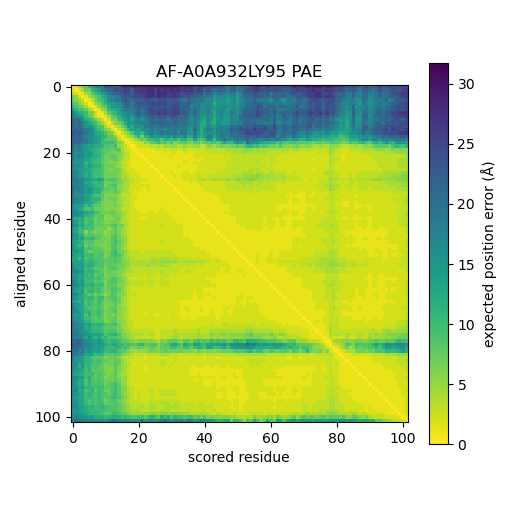 97.25 94 HIS A O 1
ATOM 730 N N . CYS A 1 95 ? -3.968 6.080 6.186 1.00 95.94 95 CYS A N 1
ATOM 731 C CA . CYS A 1 95 ? -4.490 5.908 7.543 1.00 95.94 95 CYS A CA 1
ATOM 732 C C . CYS A 1 95 ? -4.712 7.255 8.244 1.00 95.94 95 CYS A C 1
ATOM 734 O O . CYS A 1 95 ? -5.755 7.465 8.853 1.00 95.94 95 CYS A O 1
ATOM 736 N N . LEU A 1 96 ? -3.749 8.180 8.148 1.00 95.81 96 LEU A N 1
ATOM 737 C CA . LEU A 1 96 ? -3.876 9.513 8.748 1.00 95.81 96 LEU A CA 1
ATOM 738 C C . LEU A 1 96 ? -5.049 10.293 8.147 1.00 95.81 96 LEU A C 1
ATOM 740 O O . LEU A 1 96 ? -5.840 10.865 8.892 1.00 95.81 96 LEU A O 1
ATOM 744 N N . ASN A 1 97 ? -5.200 10.270 6.821 1.00 95.88 97 ASN A N 1
ATOM 745 C CA . ASN A 1 97 ? -6.322 10.932 6.154 1.00 95.88 97 ASN A CA 1
ATOM 746 C C . ASN A 1 97 ? -7.668 10.297 6.534 1.00 95.88 97 ASN A C 1
ATOM 748 O O . ASN A 1 97 ? -8.642 11.015 6.732 1.00 95.8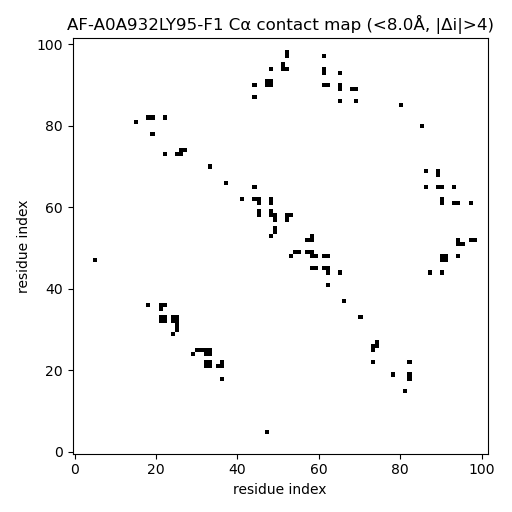8 97 ASN A O 1
ATOM 752 N N . HIS A 1 98 ? -7.725 8.967 6.651 1.00 94.38 98 HIS A N 1
ATOM 753 C CA . HIS A 1 98 ? -8.925 8.243 7.081 1.00 94.38 98 HIS A CA 1
ATOM 754 C C . HIS A 1 98 ? -9.355 8.660 8.492 1.00 94.38 98 HIS A C 1
ATOM 756 O O . HIS A 1 98 ? -10.515 8.981 8.719 1.00 94.38 98 HIS A O 1
ATOM 762 N N . LEU A 1 99 ? -8.400 8.755 9.421 1.00 94.50 99 LEU A N 1
ATOM 763 C CA . LEU A 1 99 ? -8.649 9.216 10.790 1.00 94.50 99 LEU A CA 1
ATOM 764 C C . LEU A 1 99 ? -9.104 10.680 10.869 1.00 94.50 99 LEU A C 1
ATOM 766 O O . LEU A 1 99 ? -9.840 11.029 11.784 1.00 94.50 99 LEU A O 1
ATOM 770 N N . GLN A 1 100 ? -8.659 11.534 9.945 1.00 93.62 100 GLN A N 1
ATOM 771 C CA . GLN A 1 100 ? -9.070 12.942 9.878 1.00 93.62 100 GLN A CA 1
ATOM 772 C C . GLN A 1 100 ? -10.469 13.141 9.284 1.00 93.62 100 GLN A C 1
ATOM 774 O O . GLN A 1 100 ? -11.102 14.152 9.565 1.00 93.62 100 GLN A O 1
ATOM 779 N N . ALA A 1 101 ? -10.921 12.219 8.432 1.00 90.38 101 ALA A N 1
ATOM 780 C CA . ALA A 1 101 ? -12.226 12.279 7.777 1.00 90.38 101 ALA A CA 1
ATOM 781 C C . ALA A 1 101 ? -13.368 11.693 8.631 1.00 90.38 101 ALA A C 1
ATOM 783 O O . ALA A 1 101 ? -14.515 11.684 8.183 1.00 90.38 101 ALA A O 1
ATOM 784 N N . ARG A 1 102 ? -13.043 11.189 9.825 1.00 73.75 102 ARG A N 1
ATOM 785 C CA . ARG A 1 102 ? -13.977 10.647 10.812 1.00 73.75 102 ARG A CA 1
ATOM 786 C C . ARG A 1 102 ? -14.564 11.747 11.692 1.00 73.75 102 ARG A C 1
ATOM 788 O O . ARG A 1 102 ? -15.763 11.622 12.024 1.00 73.75 102 ARG A O 1
#

Secondary structure (DSSP, 8-state):
---------S-SSTHHHHHHHHHHHHHTT-HHHHHHHHHHHHHHHHHHHHHHH--HHHHHHHHHHHHHHHHHHHTT--TTS-HHHHHHHHHHHHHHHHHH--

Sequence (102 aa):
MQRAEVPAAPLAAAAVDEDRELVEQARAGDAGAFEALVRRYQGWVFTLALRMVGNRAEAEDVAQEVFLKAYRGLAGFKAASRFTTWLYAIASHHCLNHLQAR

Foldseek 3Di:
DPPPPLPCPDCPPPCQVVLLVLLVCLLVVPPVSLVVVCVVCLVSLLVLLCVLQVDNVVSNVLSVVLSVVCSVCSNVDDSVDGPVVVSVVSSVVSSVVVVVVD

Mean predicted aligned error: 6.37 Å

pLDDT: mean 85.01, std 18.21, range [30.58, 97.94]

Nearest PDB structures (fold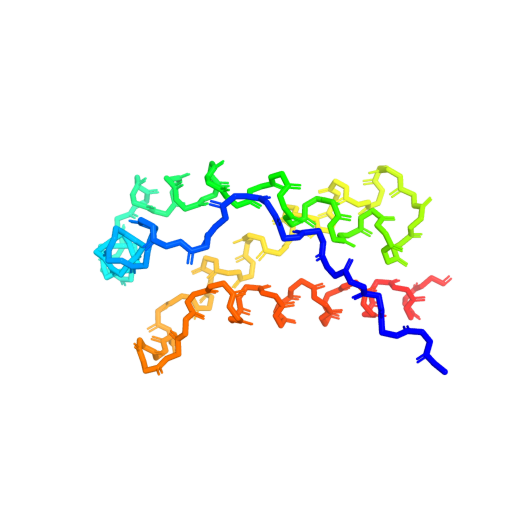seek):
  5wuq-assembly1_A  TM=9.670E-01  e=2.421E-05  Bacillus subtilis subsp. subtilis str. 168
  5wur-assembly1_A  TM=9.722E-01  e=5.786E-05  Bacillus subtilis subsp. subtilis str. 168
  8z6g-assembly1_B  TM=9.445E-01  e=4.173E-05  Pseudomonas aeruginosa
  5wur-assembly2_B  TM=9.578E-01  e=2.658E-04  Bacillus subtilis subsp. subtilis str. 168
  4cxf-assembly1_A  TM=8.838E-01  e=1.221E-03  Cupriavidus metallidurans CH34